Protein AF-A0A839RU09-F1 (afdb_monomer_lite)

Secondary structure (DSSP, 8-state):
---TTTEETTHHHHHHHTT---BS-PPEESS--B-SSSSSS--EEEEEETTEEEEEE-SSSSSB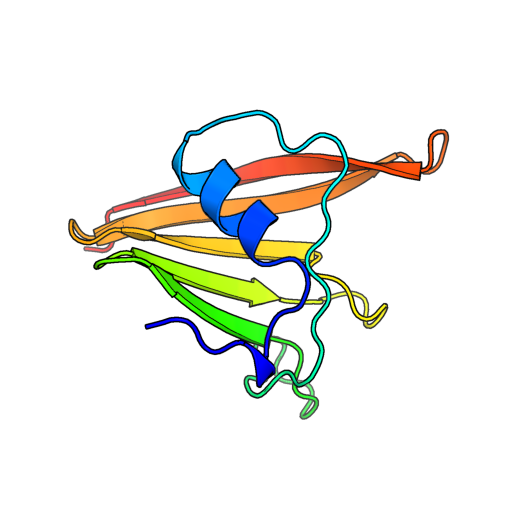-SEEEEE-TTSEEEEEEEEEETTTTEEEEEEEEEEE--

InterPro domains:
  IPR04654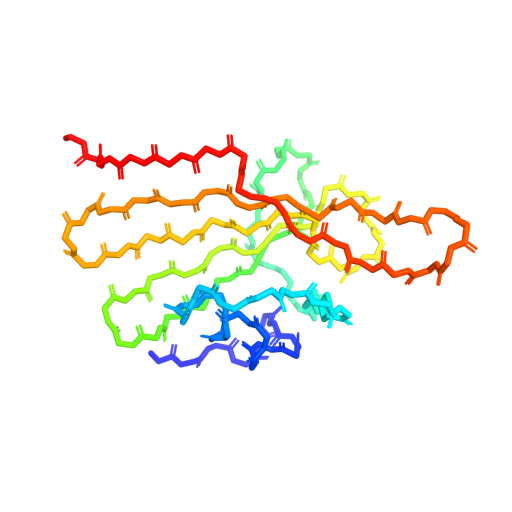3 Domain of unknown function DUF6802 [PF20615] (5-101)

Radius of gyration: 12.98 Å; chains: 1; bounding box: 36×32×32 Å

Structure (mmCIF, N/CA/C/O backbone):
data_AF-A0A839RU09-F1
#
_entry.id   AF-A0A839RU09-F1
#
loop_
_atom_site.group_PDB
_atom_site.id
_atom_site.type_symbol
_atom_site.label_atom_id
_atom_site.label_alt_id
_atom_site.label_comp_id
_atom_site.label_asym_id
_atom_site.label_entity_id
_atom_site.label_seq_id
_atom_site.pdbx_PDB_ins_code
_atom_site.Cartn_x
_atom_site.Cartn_y
_atom_site.Cartn_z
_atom_site.occupancy
_atom_site.B_iso_or_equiv
_atom_site.auth_seq_id
_atom_site.auth_comp_id
_atom_site.auth_asym_id
_atom_site.auth_atom_id
_atom_site.pdbx_PDB_model_num
ATOM 1 N N . MET A 1 1 ? -0.933 -13.504 9.751 1.00 48.66 1 MET A N 1
ATOM 2 C CA . MET A 1 1 ? 0.176 -14.406 9.358 1.00 48.66 1 MET A CA 1
ATOM 3 C C . MET A 1 1 ? 0.944 -13.664 8.286 1.00 48.66 1 MET A C 1
ATOM 5 O O . MET A 1 1 ? 0.340 -13.305 7.285 1.00 48.66 1 MET A O 1
ATOM 9 N N . TRP A 1 2 ? 2.206 -13.344 8.561 1.00 52.22 2 TRP A N 1
ATOM 10 C CA . TRP A 1 2 ? 3.092 -12.613 7.655 1.00 52.22 2 TRP A CA 1
ATOM 11 C C . TRP A 1 2 ? 3.354 -13.447 6.392 1.00 52.22 2 TRP A C 1
ATOM 13 O O . TRP A 1 2 ? 3.599 -14.648 6.506 1.00 52.22 2 TRP A O 1
ATOM 23 N N . THR A 1 3 ? 3.270 -12.825 5.215 1.00 63.12 3 THR A N 1
ATOM 24 C CA . THR A 1 3 ? 3.660 -13.378 3.905 1.00 63.12 3 THR A CA 1
ATOM 25 C C . THR A 1 3 ? 4.984 -12.726 3.491 1.00 63.12 3 THR A C 1
ATOM 27 O O . THR A 1 3 ? 4.985 -11.807 2.674 1.00 63.12 3 THR A O 1
ATOM 30 N N . PRO A 1 4 ? 6.115 -13.142 4.099 1.00 61.81 4 PRO A N 1
ATOM 31 C CA . PRO A 1 4 ? 7.433 -12.541 3.869 1.00 61.81 4 PRO A CA 1
ATOM 32 C C . PRO A 1 4 ? 7.850 -12.470 2.406 1.00 61.81 4 PRO A C 1
ATOM 34 O O . PRO A 1 4 ? 8.671 -11.635 2.045 1.00 61.81 4 PRO A O 1
ATOM 37 N N . ASP A 1 5 ? 7.314 -13.368 1.583 1.00 69.12 5 ASP A N 1
ATOM 38 C CA . ASP A 1 5 ? 7.730 -13.513 0.198 1.00 69.12 5 ASP A CA 1
ATOM 39 C C . ASP A 1 5 ? 7.271 -12.338 -0.680 1.00 69.12 5 ASP A C 1
ATOM 41 O O . ASP A 1 5 ? 7.918 -12.053 -1.682 1.00 69.12 5 ASP A O 1
ATOM 45 N N . GLU A 1 6 ? 6.200 -11.626 -0.314 1.00 74.25 6 GLU A N 1
ATOM 46 C CA . GLU A 1 6 ? 5.637 -10.556 -1.153 1.00 74.25 6 GLU A CA 1
ATOM 47 C C . GLU A 1 6 ? 6.225 -9.175 -0.830 1.00 74.25 6 GLU A C 1
ATOM 49 O O . GLU A 1 6 ? 6.377 -8.352 -1.732 1.00 74.25 6 GLU A O 1
ATOM 54 N N . LEU A 1 7 ? 6.569 -8.919 0.440 1.00 75.06 7 LEU A N 1
ATOM 55 C CA . LEU A 1 7 ? 6.888 -7.579 0.948 1.00 75.06 7 LEU A CA 1
ATOM 56 C C . LEU A 1 7 ? 8.158 -7.560 1.812 1.00 75.06 7 LEU A C 1
ATOM 58 O O . LEU A 1 7 ? 8.180 -8.060 2.941 1.00 75.06 7 LEU A O 1
ATOM 62 N N . GLY A 1 8 ? 9.197 -6.900 1.303 1.00 71.50 8 GLY A N 1
ATOM 63 C CA . GLY A 1 8 ? 10.405 -6.535 2.039 1.00 71.50 8 GLY A CA 1
ATOM 64 C C . GLY A 1 8 ? 10.200 -5.255 2.856 1.00 71.50 8 GLY A C 1
ATOM 65 O O . GLY A 1 8 ? 9.507 -4.329 2.434 1.00 71.50 8 GLY A O 1
ATOM 66 N N . GLY A 1 9 ? 10.784 -5.186 4.058 1.00 68.44 9 GLY A N 1
ATOM 67 C CA . GLY A 1 9 ? 10.639 -4.007 4.928 1.00 68.44 9 GLY A CA 1
ATOM 68 C C . GLY A 1 9 ? 9.218 -3.814 5.479 1.00 68.44 9 GLY A C 1
ATOM 69 O O . GLY A 1 9 ? 8.806 -2.692 5.764 1.00 68.44 9 GLY A O 1
ATOM 70 N N . ALA A 1 10 ? 8.451 -4.899 5.631 1.00 65.50 10 ALA A N 1
ATOM 71 C CA . ALA A 1 10 ? 7.073 -4.872 6.127 1.00 65.50 10 ALA A CA 1
ATOM 72 C C . ALA A 1 10 ? 6.930 -4.348 7.575 1.00 65.50 10 ALA A C 1
ATOM 74 O O . ALA A 1 10 ? 5.851 -3.904 7.956 1.00 65.50 10 ALA A O 1
ATOM 75 N N . GLU A 1 11 ? 8.021 -4.308 8.352 1.00 68.75 11 GLU A N 1
ATOM 76 C CA . GLU A 1 11 ? 8.075 -3.653 9.676 1.00 68.75 11 GLU A CA 1
ATOM 77 C C . GLU A 1 11 ? 7.707 -2.154 9.610 1.00 68.75 11 GLU A C 1
ATOM 79 O O . GLU A 1 11 ? 7.324 -1.530 10.601 1.00 68.75 11 GLU A O 1
ATOM 84 N N . CYS A 1 12 ? 7.768 -1.569 8.416 1.00 67.69 12 CYS A N 1
ATOM 85 C CA . CYS A 1 12 ? 7.342 -0.203 8.146 1.00 67.69 12 CYS A CA 1
ATOM 86 C C . CYS A 1 12 ? 5.839 -0.060 7.895 1.00 67.69 12 CYS A C 1
ATOM 88 O O . CYS A 1 12 ? 5.287 1.023 8.047 1.00 67.69 12 CYS A O 1
ATOM 90 N N . LEU A 1 13 ? 5.160 -1.146 7.528 1.00 69.19 13 LEU A N 1
ATOM 91 C CA . LEU A 1 13 ? 3.702 -1.170 7.433 1.00 69.19 13 LEU A CA 1
ATOM 92 C C . LEU A 1 13 ? 3.073 -1.376 8.811 1.00 69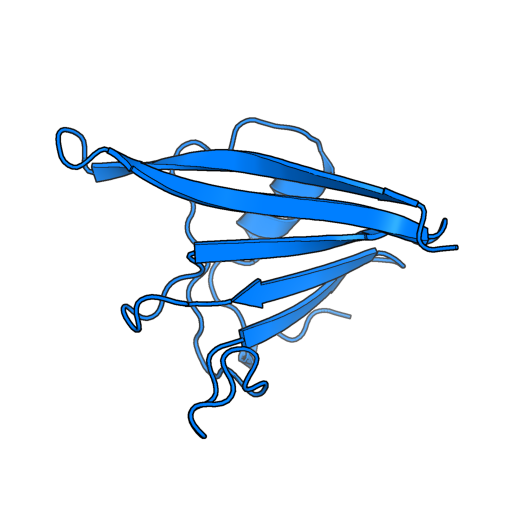.19 13 LEU A C 1
ATOM 94 O O . LEU A 1 13 ? 2.012 -0.826 9.081 1.00 69.19 13 LEU A O 1
ATOM 98 N N . SER A 1 14 ? 3.745 -2.087 9.720 1.00 66.00 14 SER A N 1
ATOM 99 C CA . SER A 1 14 ? 3.299 -2.157 11.116 1.00 66.00 14 SER A CA 1
ATOM 100 C C . SER A 1 14 ? 3.364 -0.794 11.816 1.00 66.00 14 SER A C 1
ATOM 102 O O . SER A 1 14 ? 2.502 -0.496 12.632 1.00 66.00 14 SER A O 1
ATOM 104 N N . SER A 1 15 ? 4.301 0.097 11.463 1.00 64.56 15 SER A N 1
ATOM 105 C CA . SER A 1 15 ? 4.349 1.444 12.063 1.00 64.56 15 SER A CA 1
ATOM 106 C C . SER A 1 15 ? 3.253 2.395 11.556 1.00 64.56 15 SER A C 1
ATOM 108 O O . SER A 1 15 ? 2.876 3.318 12.281 1.00 64.56 15 SER A O 1
ATOM 110 N N . LEU A 1 16 ? 2.670 2.143 10.372 1.00 60.78 16 LEU A N 1
ATOM 111 C CA . LEU A 1 16 ? 1.414 2.786 9.944 1.00 60.78 16 LEU A CA 1
ATOM 112 C C . LEU A 1 16 ? 0.262 2.469 10.899 1.00 60.78 16 LEU A C 1
ATOM 114 O O . LEU A 1 16 ? -0.586 3.329 11.127 1.00 60.78 16 LEU A O 1
ATOM 118 N N . ALA A 1 17 ? 0.231 1.260 11.472 1.00 56.66 17 ALA A N 1
ATOM 119 C CA . ALA A 1 17 ? -0.819 0.852 12.405 1.00 56.66 17 ALA A CA 1
ATOM 120 C C . ALA A 1 17 ? -0.848 1.721 13.677 1.00 56.66 17 ALA A C 1
ATOM 122 O O . ALA A 1 17 ? -1.911 1.885 14.276 1.00 56.66 17 ALA A O 1
ATOM 123 N N . ASP A 1 18 ? 0.293 2.317 14.040 1.00 57.44 18 ASP A N 1
ATOM 124 C CA . ASP A 1 18 ? 0.468 3.145 15.236 1.00 57.44 18 ASP A CA 1
ATOM 125 C C . ASP A 1 18 ? 0.290 4.656 14.976 1.00 57.44 18 ASP A C 1
ATOM 127 O O . ASP A 1 18 ? 0.472 5.473 15.883 1.00 57.44 18 ASP A O 1
ATOM 131 N N . GLY A 1 19 ? -0.063 5.063 13.748 1.00 51.75 19 GLY A N 1
ATOM 132 C CA . GLY A 1 19 ? -0.291 6.470 13.391 1.00 51.75 19 GLY A CA 1
ATOM 133 C C . GLY A 1 19 ? 0.969 7.347 13.434 1.00 51.75 19 GLY A C 1
ATOM 134 O O . GLY A 1 19 ? 0.870 8.577 13.486 1.00 51.75 19 GLY A O 1
ATOM 135 N N . ALA A 1 20 ? 2.158 6.737 13.438 1.00 51.06 20 ALA A N 1
ATOM 136 C CA . ALA A 1 20 ? 3.429 7.444 13.465 1.00 51.06 20 ALA A CA 1
ATOM 137 C C . ALA A 1 20 ? 3.874 7.849 12.051 1.00 51.06 20 ALA A C 1
ATOM 139 O O . ALA A 1 20 ? 3.743 7.100 11.086 1.00 51.06 20 ALA A O 1
ATOM 140 N N . SER A 1 21 ? 4.427 9.061 11.951 1.00 49.62 21 SER A N 1
ATOM 141 C CA . SER A 1 21 ? 4.982 9.637 10.726 1.00 49.62 21 SER A CA 1
ATOM 142 C C . SER A 1 21 ? 5.986 8.685 10.075 1.00 49.62 21 SER A C 1
ATOM 144 O O . SER A 1 21 ? 7.043 8.405 10.642 1.00 49.62 21 SER A O 1
ATOM 146 N N . LEU A 1 22 ? 5.669 8.226 8.865 1.00 53.31 22 LEU A N 1
ATOM 147 C CA . LEU A 1 22 ? 6.557 7.431 8.026 1.00 53.31 22 LEU A CA 1
ATOM 148 C C . LEU A 1 22 ? 7.605 8.333 7.372 1.00 53.31 22 LEU A C 1
ATOM 150 O O . LEU A 1 22 ? 7.577 8.591 6.168 1.00 53.31 22 LEU A O 1
ATOM 154 N N . GLU A 1 23 ? 8.524 8.852 8.175 1.00 50.84 23 GLU A N 1
ATOM 155 C CA . GLU A 1 23 ? 9.754 9.391 7.622 1.00 50.84 23 GLU A CA 1
ATOM 156 C C . GLU A 1 23 ? 10.647 8.198 7.263 1.00 50.84 23 GLU A C 1
ATOM 158 O O . GLU A 1 23 ? 11.178 7.527 8.142 1.00 50.84 23 GLU A O 1
ATOM 163 N N . LEU A 1 24 ? 10.809 7.958 5.956 1.00 51.88 24 LEU A N 1
ATOM 164 C CA . LEU A 1 24 ? 11.897 7.184 5.328 1.00 51.88 24 LEU A CA 1
ATOM 165 C C . LEU A 1 24 ? 11.702 5.700 5.007 1.00 51.88 24 LEU A C 1
ATOM 167 O O . LEU A 1 24 ? 12.631 5.130 4.437 1.00 51.88 24 LEU A O 1
ATOM 171 N N . CYS A 1 25 ? 10.559 5.065 5.263 1.00 60.44 25 CYS A N 1
ATOM 172 C CA . CYS A 1 25 ? 10.421 3.660 4.876 1.00 60.44 25 CYS A CA 1
ATOM 173 C C . CYS A 1 25 ? 9.418 3.442 3.739 1.00 60.44 25 CYS A C 1
ATOM 175 O O . CYS A 1 25 ? 8.213 3.627 3.905 1.00 60.44 25 CYS A O 1
ATOM 177 N N . ARG A 1 26 ? 9.944 3.064 2.569 1.00 70.00 26 ARG A N 1
ATOM 178 C CA . ARG A 1 26 ? 9.187 2.488 1.454 1.00 70.00 26 ARG A CA 1
ATOM 179 C C . ARG A 1 26 ? 9.329 0.970 1.533 1.00 70.00 26 ARG A C 1
ATOM 181 O O . ARG A 1 26 ? 10.450 0.468 1.571 1.00 70.00 26 ARG A O 1
ATOM 188 N N . SER A 1 27 ? 8.214 0.250 1.571 1.00 76.56 27 SER A N 1
ATOM 189 C CA . SER A 1 27 ? 8.229 -1.213 1.487 1.00 76.56 27 SER A CA 1
ATOM 190 C C . SER A 1 27 ? 8.590 -1.647 0.070 1.00 76.56 27 SER A C 1
ATOM 192 O O . SER A 1 27 ? 8.046 -1.110 -0.892 1.00 76.56 27 SER A O 1
ATOM 194 N N . GLU A 1 28 ? 9.503 -2.603 -0.049 1.00 82.81 28 GLU A N 1
ATOM 195 C CA . GLU A 1 28 ? 9.920 -3.186 -1.326 1.00 82.81 28 GLU A CA 1
ATOM 196 C C . GLU A 1 28 ? 8.971 -4.333 -1.692 1.00 82.81 28 GLU A C 1
ATOM 198 O O . GLU A 1 28 ? 8.644 -5.164 -0.838 1.00 82.81 28 GLU A O 1
ATOM 203 N N . LEU A 1 29 ? 8.528 -4.401 -2.947 1.00 85.06 29 LEU A N 1
ATOM 204 C CA . LEU A 1 29 ? 7.721 -5.514 -3.443 1.00 85.06 29 LEU A CA 1
ATOM 205 C C . LEU A 1 29 ? 8.644 -6.570 -4.052 1.00 85.06 29 LEU A C 1
ATOM 207 O O . LEU A 1 29 ? 9.099 -6.448 -5.186 1.00 85.06 29 LEU A O 1
ATOM 211 N N . LEU A 1 30 ? 8.921 -7.622 -3.280 1.00 84.25 30 LEU A N 1
ATOM 212 C CA . LEU A 1 30 ? 9.882 -8.662 -3.662 1.00 84.25 30 LEU A CA 1
ATOM 213 C C . LEU A 1 30 ? 9.292 -9.637 -4.684 1.00 84.25 30 LEU A C 1
ATOM 215 O O . LEU A 1 30 ? 9.944 -9.989 -5.664 1.00 84.25 30 LEU A O 1
ATOM 219 N N . ASN A 1 31 ? 8.060 -10.083 -4.440 1.00 85.12 31 ASN A N 1
ATOM 220 C CA . ASN A 1 31 ? 7.313 -10.967 -5.330 1.00 85.12 31 ASN A CA 1
ATOM 221 C C . ASN A 1 31 ? 5.838 -10.547 -5.307 1.00 85.12 31 ASN A C 1
ATOM 223 O O . ASN A 1 31 ? 5.036 -11.197 -4.633 1.00 85.12 31 ASN A O 1
ATOM 227 N N . PRO A 1 32 ? 5.465 -9.443 -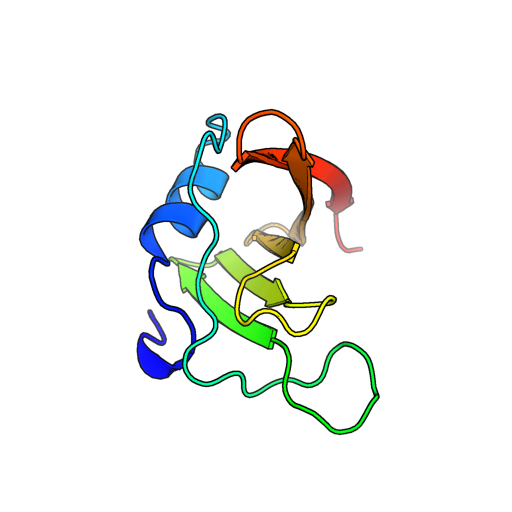5.977 1.00 89.38 32 PRO A N 1
ATOM 228 C CA . PRO A 1 32 ? 4.065 -9.057 -6.073 1.00 89.38 32 PRO A CA 1
ATOM 229 C C . PRO A 1 32 ? 3.256 -10.177 -6.741 1.00 89.38 32 PRO A C 1
ATOM 231 O O . PRO A 1 32 ? 3.727 -10.849 -7.663 1.00 89.38 32 PRO A O 1
ATOM 234 N N . THR A 1 33 ? 2.030 -10.387 -6.270 1.00 92.12 33 THR A N 1
ATOM 235 C CA . THR A 1 33 ? 1.142 -11.474 -6.732 1.00 92.12 33 THR A CA 1
ATOM 236 C C . THR A 1 33 ? -0.227 -10.977 -7.181 1.00 92.12 33 THR A C 1
ATOM 238 O O . THR A 1 33 ? -1.045 -11.758 -7.671 1.00 92.12 33 THR A O 1
ATOM 241 N N . ILE A 1 34 ? -0.488 -9.682 -7.006 1.00 92.25 34 ILE A N 1
ATOM 242 C CA . ILE A 1 34 ? -1.761 -9.039 -7.306 1.00 92.25 34 ILE A CA 1
ATOM 243 C C . ILE A 1 34 ? -1.491 -7.928 -8.322 1.00 92.25 34 ILE A C 1
ATOM 245 O O . ILE A 1 34 ? -0.564 -7.145 -8.149 1.00 92.25 34 ILE A O 1
ATOM 249 N N . ASP A 1 35 ? -2.289 -7.891 -9.385 1.00 92.94 35 ASP A N 1
ATOM 250 C CA . ASP A 1 35 ? -2.319 -6.815 -10.381 1.00 92.94 35 ASP A CA 1
ATOM 251 C C . ASP A 1 35 ? -3.490 -5.891 -10.019 1.00 92.94 35 ASP A C 1
ATOM 253 O O . ASP A 1 35 ? -4.657 -6.244 -10.222 1.00 92.94 35 ASP A O 1
ATOM 257 N N . MET A 1 36 ? -3.187 -4.760 -9.378 1.00 91.62 36 MET A N 1
ATOM 258 C CA . MET A 1 36 ? -4.185 -3.770 -8.965 1.00 91.62 36 MET A CA 1
ATOM 259 C C . MET A 1 36 ? -4.375 -2.664 -10.002 1.00 91.62 36 MET A C 1
ATOM 261 O O . MET A 1 36 ? -5.401 -1.977 -9.970 1.00 91.62 36 MET A O 1
ATOM 265 N N . THR A 1 37 ? -3.407 -2.461 -10.897 1.00 87.69 37 THR A N 1
ATOM 266 C CA . THR A 1 37 ? -3.478 -1.427 -11.939 1.00 87.69 37 THR A CA 1
ATOM 267 C C . THR A 1 37 ? -4.172 -1.911 -13.215 1.00 87.69 37 THR A C 1
ATOM 269 O O . THR A 1 37 ? -4.677 -1.091 -13.988 1.00 87.69 37 THR A O 1
ATOM 272 N N . GLY A 1 38 ? -4.308 -3.225 -13.390 1.00 92.50 38 GLY A N 1
ATOM 273 C CA . GLY A 1 38 ? -5.009 -3.881 -14.488 1.00 92.50 38 GLY A CA 1
ATOM 274 C C . GLY A 1 38 ? -4.205 -3.942 -15.784 1.00 92.50 38 GLY A C 1
ATOM 275 O O . GLY A 1 38 ? -4.804 -4.029 -16.862 1.00 92.50 38 GLY A O 1
ATOM 276 N N . ASP A 1 39 ? -2.877 -3.853 -15.708 1.00 92.06 39 ASP A N 1
ATOM 277 C CA . ASP A 1 39 ? -1.988 -3.849 -16.873 1.00 92.06 39 ASP A CA 1
ATOM 278 C C . ASP A 1 39 ? -1.432 -5.243 -17.230 1.00 92.06 39 ASP A C 1
ATOM 280 O O . ASP A 1 39 ? -0.797 -5.418 -18.276 1.00 92.06 39 ASP A O 1
ATOM 284 N N . GLY A 1 40 ? -1.742 -6.260 -16.419 1.00 93.44 40 GLY A N 1
ATOM 285 C CA . GLY A 1 40 ? -1.282 -7.635 -16.575 1.00 93.44 40 GLY A CA 1
ATOM 286 C C . GLY A 1 40 ? 0.053 -7.937 -15.891 1.00 93.44 40 GLY A C 1
ATOM 287 O O . GLY A 1 40 ? 0.554 -9.057 -16.043 1.00 93.44 40 GLY A O 1
ATOM 288 N N . VAL A 1 41 ? 0.632 -6.984 -15.158 1.00 92.25 41 VAL A N 1
ATOM 289 C CA . VAL A 1 41 ? 1.841 -7.141 -14.345 1.00 92.25 41 VAL A CA 1
ATOM 290 C C . VAL A 1 41 ? 1.445 -7.128 -12.871 1.00 92.25 41 VAL A C 1
ATOM 292 O O . VAL A 1 41 ? 0.634 -6.325 -12.432 1.00 92.25 41 VAL A O 1
ATOM 295 N N . PHE A 1 42 ? 2.001 -8.043 -12.073 1.00 93.69 42 PHE A N 1
ATOM 296 C CA . PHE A 1 42 ? 1.771 -7.991 -10.632 1.00 93.69 42 PHE A CA 1
ATOM 297 C C . PHE A 1 42 ? 2.524 -6.807 -10.025 1.00 93.69 42 PHE A C 1
ATOM 299 O O . PHE A 1 42 ? 3.735 -6.685 -10.196 1.00 93.69 42 PHE A O 1
ATOM 306 N N . ASP A 1 43 ? 1.796 -5.978 -9.285 1.00 92.06 43 ASP A N 1
ATOM 307 C CA . ASP A 1 43 ? 2.240 -4.682 -8.767 1.00 92.06 43 ASP A CA 1
ATOM 308 C C . ASP A 1 43 ? 1.937 -4.506 -7.271 1.00 92.06 43 ASP A C 1
ATOM 310 O O . ASP A 1 43 ? 2.214 -3.464 -6.680 1.00 92.06 43 ASP A O 1
ATOM 314 N N . SER A 1 44 ? 1.334 -5.524 -6.651 1.00 91.81 44 SER A N 1
ATOM 315 C CA . SER A 1 44 ? 0.816 -5.441 -5.296 1.00 91.81 44 SER A CA 1
ATOM 316 C C . SER A 1 44 ? 1.094 -6.696 -4.475 1.00 91.81 44 SER A C 1
ATOM 318 O O . SER A 1 44 ? 1.047 -7.827 -4.971 1.00 91.81 44 SER A O 1
ATOM 320 N N . GLY A 1 45 ? 1.349 -6.480 -3.185 1.00 90.12 45 GLY A N 1
ATOM 321 C CA . GLY A 1 45 ? 1.553 -7.522 -2.180 1.00 90.12 45 GLY A CA 1
ATOM 322 C C . GLY A 1 45 ? 0.675 -7.292 -0.954 1.00 90.12 45 GLY A C 1
ATOM 323 O O . GLY A 1 45 ? 0.323 -6.152 -0.627 1.00 90.12 45 GLY A O 1
ATOM 324 N N . ARG A 1 46 ? 0.305 -8.373 -0.261 1.00 88.56 46 ARG A N 1
ATOM 325 C CA . ARG A 1 46 ? -0.556 -8.309 0.925 1.00 88.56 46 ARG A CA 1
ATOM 326 C C . ARG A 1 46 ? 0.227 -8.670 2.179 1.00 88.56 46 ARG A C 1
ATOM 328 O O . ARG A 1 46 ? 1.051 -9.573 2.177 1.00 88.56 46 ARG A O 1
ATOM 335 N N . MET A 1 47 ? -0.119 -8.042 3.296 1.00 85.50 47 MET A N 1
ATOM 336 C CA . MET A 1 47 ? 0.283 -8.472 4.635 1.00 85.50 47 MET A CA 1
ATOM 337 C C . MET A 1 47 ? -0.945 -8.589 5.540 1.00 85.50 47 MET A C 1
ATOM 339 O O . MET A 1 47 ? -1.901 -7.830 5.410 1.00 85.50 47 MET A O 1
ATOM 343 N N . VAL A 1 48 ? -0.924 -9.545 6.473 1.00 86.50 48 VAL A N 1
ATOM 344 C CA . VAL A 1 48 ? -1.948 -9.668 7.521 1.00 86.50 48 VAL A CA 1
ATOM 345 C C . VAL A 1 48 ? -1.301 -9.676 8.902 1.00 86.50 48 VAL A C 1
ATOM 347 O O . VAL A 1 48 ? -0.582 -10.624 9.250 1.00 86.50 48 VAL A O 1
ATOM 350 N N . GLU A 1 49 ? -1.627 -8.663 9.701 1.00 83.50 49 GLU A N 1
ATOM 351 C CA . GLU A 1 49 ? -1.190 -8.487 11.086 1.00 83.50 49 GLU A CA 1
ATOM 352 C C . GLU A 1 49 ? -2.409 -8.474 12.018 1.00 83.50 49 GLU A C 1
ATOM 354 O O . GLU A 1 49 ? -3.274 -7.603 11.932 1.00 83.50 49 GLU A O 1
ATOM 359 N N . GLY A 1 50 ? -2.513 -9.482 12.891 1.00 87.88 50 GLY A N 1
ATOM 360 C CA . GLY A 1 50 ? -3.755 -9.741 13.622 1.00 87.88 50 GLY A CA 1
ATOM 361 C C . GLY A 1 50 ? -4.928 -9.922 12.652 1.00 87.88 50 GLY A C 1
ATOM 362 O O . GLY A 1 50 ? -4.840 -10.736 11.731 1.00 87.88 50 GLY A O 1
ATOM 363 N N . ASP A 1 51 ? -5.977 -9.124 12.849 1.00 89.69 51 ASP A N 1
ATOM 364 C CA . ASP A 1 51 ? -7.154 -9.041 11.975 1.00 89.69 51 ASP A CA 1
ATOM 365 C C . ASP A 1 51 ? -7.109 -7.825 11.022 1.00 89.69 51 ASP A C 1
ATOM 367 O O . ASP A 1 51 ? -8.105 -7.490 10.384 1.00 89.69 51 ASP A O 1
ATOM 371 N N . THR A 1 52 ? -5.959 -7.147 10.926 1.00 87.75 52 THR A N 1
ATOM 372 C CA . THR A 1 52 ? -5.736 -6.041 9.986 1.00 87.75 52 THR A CA 1
ATOM 373 C C . THR A 1 52 ? -5.084 -6.567 8.712 1.00 87.75 52 THR A C 1
ATOM 375 O O . THR A 1 52 ? -4.120 -7.339 8.754 1.00 87.75 52 THR A O 1
ATOM 378 N N . VAL A 1 53 ? -5.591 -6.125 7.565 1.00 90.06 53 VAL A N 1
ATOM 379 C CA . VAL A 1 53 ? -5.016 -6.407 6.249 1.00 90.06 53 VAL A CA 1
ATOM 380 C C . VAL A 1 53 ? -4.351 -5.149 5.713 1.00 90.06 53 VAL A C 1
ATOM 382 O O . VAL A 1 53 ? -4.943 -4.074 5.729 1.00 90.06 53 VAL A O 1
ATOM 385 N N . PHE A 1 54 ? -3.141 -5.303 5.192 1.00 89.00 54 PHE A N 1
ATOM 386 C CA . PHE A 1 54 ? -2.433 -4.278 4.441 1.00 89.00 54 PHE A CA 1
ATOM 387 C C . PHE A 1 54 ? -2.272 -4.743 2.998 1.00 89.00 54 PHE A C 1
ATOM 389 O O . PHE A 1 54 ? -1.932 -5.902 2.750 1.00 89.00 54 PHE A O 1
ATOM 396 N N . LEU A 1 55 ? -2.501 -3.837 2.060 1.00 90.62 55 LEU A N 1
ATOM 397 C CA . LEU A 1 55 ? -2.240 -4.010 0.639 1.00 90.62 55 LEU A CA 1
ATOM 398 C C . LEU A 1 55 ? -1.300 -2.890 0.204 1.00 90.62 55 LEU A C 1
ATOM 400 O O . LEU A 1 55 ? -1.669 -1.722 0.292 1.00 90.62 55 LEU A O 1
ATOM 404 N N . ALA A 1 56 ? -0.098 -3.246 -0.228 1.00 90.56 56 ALA A N 1
ATOM 405 C CA . ALA A 1 56 ? 0.896 -2.309 -0.732 1.00 90.56 56 ALA A CA 1
ATOM 406 C C . ALA A 1 56 ? 0.974 -2.434 -2.256 1.00 90.56 56 ALA A C 1
ATOM 408 O O . ALA A 1 56 ? 1.033 -3.556 -2.756 1.00 90.56 56 ALA A O 1
ATOM 409 N N . THR A 1 57 ? 0.976 -1.305 -2.962 1.00 91.38 57 THR A N 1
ATOM 410 C CA . THR A 1 57 ? 0.939 -1.239 -4.430 1.00 91.38 57 THR A CA 1
ATOM 411 C C . THR A 1 57 ? 2.034 -0.314 -4.947 1.00 91.38 57 THR A C 1
ATOM 413 O O . THR A 1 57 ? 2.090 0.848 -4.535 1.00 91.38 57 THR A O 1
ATOM 416 N N . ASP A 1 58 ? 2.859 -0.811 -5.863 1.00 91.31 58 ASP A N 1
ATOM 417 C CA . ASP A 1 58 ? 3.784 -0.035 -6.694 1.00 91.31 58 ASP A CA 1
ATOM 418 C C . ASP A 1 58 ? 3.046 0.433 -7.954 1.00 91.31 58 ASP A C 1
ATOM 420 O O . ASP A 1 58 ? 2.631 -0.368 -8.783 1.00 91.31 58 ASP A O 1
ATOM 424 N N . ARG A 1 59 ? 2.826 1.739 -8.094 1.00 88.81 59 ARG A N 1
ATOM 425 C CA . ARG A 1 59 ? 2.134 2.307 -9.263 1.00 88.81 59 ARG A CA 1
ATOM 426 C C . ARG A 1 59 ? 3.104 2.837 -10.309 1.00 88.81 59 ARG A C 1
ATOM 428 O O . ARG A 1 59 ? 2.679 3.147 -11.422 1.00 88.81 59 ARG A O 1
ATOM 435 N N . THR A 1 60 ? 4.366 3.018 -9.943 1.00 88.94 60 THR A N 1
ATOM 436 C CA . THR A 1 60 ? 5.389 3.632 -10.792 1.00 88.94 60 THR A CA 1
ATOM 437 C C . THR A 1 60 ? 6.320 2.605 -11.432 1.00 88.94 60 THR A C 1
ATOM 439 O O . THR A 1 60 ? 6.987 2.931 -12.417 1.00 88.94 60 THR A O 1
ATOM 442 N N . GLY A 1 61 ? 6.308 1.365 -10.944 1.00 87.12 61 GLY A N 1
ATOM 443 C CA . GLY A 1 61 ? 7.123 0.252 -11.419 1.00 87.12 61 GLY A CA 1
ATOM 444 C C . GLY A 1 61 ? 8.576 0.327 -10.952 1.00 87.12 61 GLY A C 1
ATOM 445 O O . GLY A 1 61 ? 9.452 -0.228 -11.620 1.00 87.12 61 GLY A O 1
ATOM 446 N N . ASP A 1 62 ? 8.861 1.061 -9.873 1.00 86.56 62 ASP A N 1
ATOM 447 C CA . ASP A 1 62 ? 10.215 1.228 -9.334 1.00 86.56 62 ASP A CA 1
ATOM 448 C C . ASP A 1 62 ? 10.614 0.134 -8.324 1.00 86.56 62 ASP A C 1
ATOM 450 O O . ASP A 1 62 ? 11.764 0.095 -7.876 1.00 86.56 62 ASP A O 1
ATOM 454 N N . GLY A 1 63 ? 9.694 -0.789 -8.026 1.00 86.44 63 GLY A N 1
ATOM 455 C CA . GLY A 1 63 ? 9.856 -1.889 -7.080 1.00 86.44 63 GLY A CA 1
ATOM 456 C C . GLY A 1 63 ? 9.422 -1.548 -5.654 1.00 86.44 63 GLY A C 1
ATOM 457 O O . GLY A 1 63 ? 9.511 -2.410 -4.775 1.00 86.44 63 GLY A O 1
ATOM 458 N N . PHE A 1 64 ? 8.948 -0.328 -5.394 1.00 86.19 64 PHE A N 1
ATOM 459 C CA . PHE A 1 64 ? 8.553 0.122 -4.066 1.00 86.19 64 PHE A CA 1
ATOM 460 C C . PHE A 1 64 ? 7.081 0.516 -3.995 1.00 86.19 64 PHE A C 1
ATOM 462 O O . PHE A 1 64 ? 6.482 1.027 -4.931 1.00 86.19 64 PHE A O 1
ATOM 469 N N . ALA A 1 65 ? 6.486 0.331 -2.818 1.00 87.44 65 ALA A N 1
ATOM 470 C CA . ALA A 1 65 ? 5.102 0.710 -2.597 1.00 87.44 65 ALA A CA 1
ATOM 471 C C . ALA A 1 65 ? 4.926 2.232 -2.707 1.00 87.44 65 ALA A C 1
ATOM 473 O O . ALA A 1 65 ? 5.567 2.998 -1.981 1.00 87.44 65 ALA A O 1
ATOM 474 N N . ASP A 1 66 ? 3.998 2.647 -3.567 1.00 87.62 66 ASP A N 1
ATOM 475 C CA . ASP A 1 66 ? 3.541 4.028 -3.707 1.00 87.62 66 ASP A CA 1
ATOM 476 C C . ASP A 1 66 ? 2.263 4.293 -2.910 1.00 87.62 66 ASP A C 1
ATOM 478 O O . ASP A 1 66 ? 1.990 5.410 -2.467 1.00 87.62 66 ASP A O 1
ATOM 482 N N . THR A 1 67 ? 1.437 3.259 -2.761 1.00 89.94 67 THR A N 1
ATOM 483 C CA . THR A 1 67 ? 0.166 3.314 -2.040 1.00 89.94 67 THR A CA 1
ATOM 484 C C . THR A 1 67 ? 0.078 2.157 -1.055 1.00 89.94 67 THR A C 1
ATOM 486 O O . THR A 1 67 ? 0.481 1.039 -1.369 1.00 89.94 67 THR A O 1
ATOM 489 N N . VAL A 1 68 ? -0.482 2.413 0.125 1.00 90.00 68 VAL A N 1
ATOM 490 C CA . VAL A 1 68 ? -0.825 1.381 1.107 1.00 90.00 68 VAL A CA 1
ATOM 491 C C . VAL A 1 68 ? -2.286 1.535 1.487 1.00 90.00 68 VAL A C 1
ATOM 493 O O . VAL A 1 68 ? -2.704 2.590 1.951 1.00 90.00 68 VAL A O 1
ATOM 496 N N . THR A 1 69 ? -3.062 0.471 1.321 1.00 91.44 69 THR A N 1
ATOM 497 C CA . THR A 1 69 ? -4.415 0.369 1.869 1.00 91.44 69 THR A CA 1
ATOM 498 C C . THR A 1 69 ? -4.378 -0.488 3.122 1.00 91.44 69 THR A C 1
ATOM 500 O O . THR A 1 69 ? -3.922 -1.630 3.080 1.00 91.44 69 THR A O 1
ATOM 503 N N . ARG A 1 70 ? -4.881 0.047 4.229 1.00 91.19 70 ARG A N 1
ATOM 504 C CA . ARG A 1 70 ? -5.090 -0.669 5.485 1.00 91.19 70 ARG A CA 1
ATOM 505 C C . ARG A 1 70 ? -6.581 -0.916 5.664 1.00 91.19 70 ARG A C 1
ATOM 507 O O . ARG A 1 70 ? -7.375 0.001 5.487 1.00 91.19 70 ARG A O 1
ATOM 514 N N . ILE A 1 71 ? -6.949 -2.137 6.033 1.00 92.94 71 ILE A N 1
ATOM 515 C CA . ILE A 1 71 ? -8.318 -2.531 6.370 1.00 92.94 71 ILE A CA 1
ATOM 516 C C . ILE A 1 71 ? -8.291 -3.138 7.768 1.00 92.94 71 ILE A C 1
ATOM 518 O O . ILE A 1 71 ? -7.659 -4.174 7.986 1.00 92.94 71 ILE A O 1
ATOM 522 N N . GLY A 1 72 ? -8.943 -2.467 8.711 1.00 92.31 72 GLY A N 1
ATOM 523 C CA . GLY A 1 72 ? -9.064 -2.895 10.095 1.00 92.31 72 GLY A CA 1
ATOM 524 C C . GLY A 1 72 ? -10.185 -3.921 10.316 1.00 92.31 72 GLY A C 1
ATOM 525 O O . GLY A 1 72 ? -11.089 -4.063 9.488 1.00 92.31 72 GLY A O 1
ATOM 526 N N . PRO A 1 73 ? -10.165 -4.624 11.462 1.00 93.44 73 PRO A N 1
ATOM 527 C CA . PRO A 1 73 ? -11.156 -5.651 11.805 1.00 93.44 73 PRO A CA 1
ATOM 528 C C . PRO A 1 73 ? -12.593 -5.145 11.944 1.00 93.44 73 PRO A C 1
ATOM 530 O O . PRO A 1 73 ? -13.540 -5.921 11.842 1.00 93.44 73 PRO A O 1
ATOM 533 N N . ASP A 1 74 ? -12.764 -3.859 12.223 1.00 93.31 74 ASP A N 1
ATOM 534 C CA . ASP A 1 74 ? -14.052 -3.186 12.381 1.00 93.31 74 ASP A CA 1
ATOM 535 C C . ASP A 1 74 ? -14.590 -2.614 11.060 1.00 93.31 74 ASP A C 1
ATOM 537 O O . ASP A 1 74 ? -15.593 -1.901 11.056 1.00 93.31 74 ASP A O 1
ATOM 541 N N . GLY A 1 75 ? -13.934 -2.926 9.938 1.00 92.81 75 GLY A N 1
ATOM 542 C CA . GLY A 1 75 ? -14.272 -2.386 8.627 1.00 92.81 75 GLY A CA 1
ATOM 543 C C . GLY A 1 75 ? -13.747 -0.971 8.405 1.00 92.81 75 GLY A C 1
ATOM 544 O O . GLY A 1 75 ? -14.057 -0.381 7.371 1.00 92.81 75 GLY A O 1
ATOM 545 N N . THR A 1 76 ? -12.949 -0.415 9.324 1.00 94.62 76 THR A N 1
ATOM 546 C CA . THR A 1 76 ? -12.205 0.814 9.035 1.00 94.62 76 THR A CA 1
ATOM 547 C C . THR A 1 76 ? -11.260 0.589 7.865 1.00 94.62 76 THR A C 1
ATOM 549 O O . THR A 1 76 ? -10.659 -0.478 7.727 1.00 94.62 76 THR A O 1
ATOM 552 N N . TYR A 1 77 ? -11.129 1.594 7.010 1.00 94.25 77 TYR A N 1
ATOM 553 C CA . TYR A 1 77 ? -10.130 1.586 5.958 1.00 94.25 77 TYR A CA 1
ATOM 554 C C . TYR A 1 77 ? -9.398 2.919 5.899 1.00 94.25 77 TYR A C 1
ATOM 556 O O . TYR A 1 77 ? -9.969 3.972 6.184 1.00 94.25 77 TYR A O 1
ATOM 564 N N . GLU A 1 78 ? -8.133 2.853 5.508 1.00 93.06 78 GLU A N 1
ATOM 565 C CA . GLU A 1 78 ? -7.265 4.004 5.291 1.00 93.06 78 GLU A CA 1
ATOM 566 C C . GLU A 1 78 ? -6.428 3.748 4.038 1.00 93.06 78 GLU A C 1
ATOM 568 O O . GLU A 1 78 ? -5.873 2.661 3.865 1.00 93.06 78 GLU A O 1
ATOM 573 N N . VAL A 1 79 ? -6.321 4.748 3.172 1.00 91.81 79 VAL A N 1
ATOM 574 C CA . VAL A 1 79 ? -5.474 4.735 1.982 1.00 91.81 79 VAL A CA 1
ATOM 575 C C . VAL A 1 79 ? -4.397 5.784 2.170 1.00 91.81 79 VAL A C 1
ATOM 577 O O . VAL A 1 79 ? -4.683 6.964 2.359 1.00 91.81 79 VAL A O 1
ATOM 580 N N . TRP A 1 80 ? -3.150 5.351 2.106 1.00 89.88 80 TRP A N 1
ATOM 581 C CA . TRP A 1 80 ? -1.975 6.186 2.265 1.00 89.88 80 TRP A CA 1
ATOM 582 C C . TRP A 1 80 ? -1.222 6.250 0.949 1.00 89.88 80 TRP A C 1
ATOM 584 O O . TRP A 1 80 ? -1.051 5.228 0.288 1.00 89.88 80 TRP A O 1
ATOM 594 N N . GLN A 1 81 ? -0.738 7.433 0.588 1.00 88.94 81 GLN A N 1
ATOM 595 C CA . GLN A 1 81 ? 0.121 7.634 -0.575 1.00 88.94 81 GLN A CA 1
ATOM 596 C C . GLN A 1 81 ? 1.461 8.212 -0.145 1.00 88.94 81 GLN A C 1
ATOM 598 O O . GLN A 1 81 ? 1.522 9.092 0.722 1.00 88.94 81 GLN A O 1
ATOM 603 N N . VAL A 1 82 ? 2.534 7.736 -0.768 1.00 83.44 82 VAL A N 1
ATOM 604 C CA . VAL A 1 82 ? 3.861 8.311 -0.597 1.00 83.44 82 VAL A CA 1
ATOM 605 C C . VAL A 1 82 ? 4.089 9.406 -1.632 1.00 83.44 82 VAL A C 1
ATOM 607 O O . VAL A 1 82 ? 3.832 9.257 -2.822 1.00 83.44 82 VAL A O 1
ATOM 610 N N . SER A 1 83 ? 4.602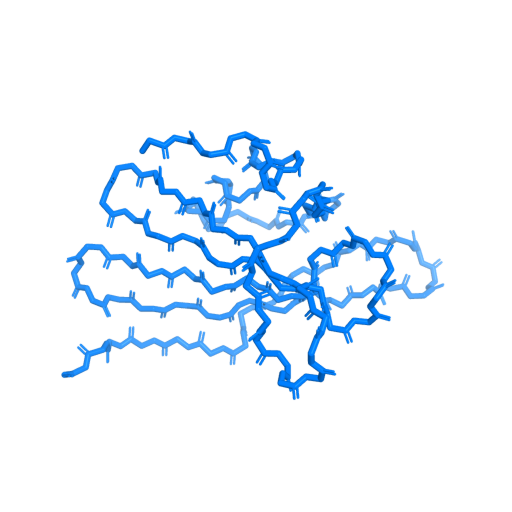 10.534 -1.163 1.00 77.56 83 SER A N 1
ATOM 611 C CA . SER A 1 83 ? 5.191 11.561 -2.011 1.00 77.56 83 SER A CA 1
ATOM 612 C C . SER A 1 83 ? 6.686 11.594 -1.740 1.00 77.56 83 SER A C 1
ATOM 614 O O . SER A 1 83 ? 7.105 11.824 -0.602 1.00 77.56 83 SER A O 1
ATOM 616 N N . GLU A 1 84 ? 7.494 11.371 -2.771 1.00 70.69 84 GLU A N 1
ATOM 617 C CA . GLU A 1 84 ? 8.923 11.633 -2.687 1.00 70.69 84 GLU A CA 1
ATOM 618 C C . GLU A 1 84 ? 9.200 13.121 -2.841 1.00 70.69 84 GLU A C 1
ATOM 620 O O . GLU A 1 84 ? 8.828 13.764 -3.827 1.00 70.69 84 GLU A O 1
ATOM 625 N N . SER A 1 85 ? 9.914 13.679 -1.870 1.00 55.88 85 SER A N 1
ATOM 626 C CA . SER A 1 85 ? 10.542 14.976 -2.065 1.00 55.88 85 SER A CA 1
ATOM 627 C C . SER A 1 85 ? 11.732 14.800 -3.008 1.00 55.88 85 SER A C 1
ATOM 629 O O . SER A 1 85 ? 12.809 14.370 -2.590 1.00 55.88 85 SER A O 1
ATOM 631 N N . ALA A 1 86 ? 11.560 15.197 -4.273 1.00 47.78 86 ALA A N 1
ATOM 632 C CA . ALA A 1 86 ? 12.619 15.186 -5.289 1.00 47.78 86 ALA A CA 1
ATOM 633 C C . ALA A 1 86 ? 13.897 15.950 -4.865 1.00 47.78 86 ALA A C 1
ATOM 635 O O . ALA A 1 86 ? 14.958 15.756 -5.451 1.00 47.78 86 ALA A O 1
ATOM 636 N N . ALA A 1 87 ? 13.811 16.823 -3.852 1.00 40.72 87 ALA A N 1
ATOM 637 C CA . ALA A 1 87 ? 14.933 17.605 -3.335 1.00 40.72 87 ALA A CA 1
ATOM 638 C C . ALA A 1 87 ? 15.716 16.920 -2.200 1.00 40.72 87 ALA A C 1
ATOM 640 O O . ALA A 1 87 ? 16.878 17.259 -1.986 1.00 40.72 87 ALA A O 1
ATOM 641 N N . SER A 1 88 ? 15.100 15.998 -1.453 1.00 55.56 88 SER A N 1
ATOM 642 C CA . SER A 1 88 ? 15.710 15.392 -0.257 1.00 55.56 88 SER A CA 1
ATOM 643 C C . SER A 1 88 ? 15.783 13.865 -0.293 1.00 55.56 88 SER A C 1
ATOM 645 O O . SER A 1 88 ? 16.401 13.282 0.593 1.00 55.56 88 SER A O 1
ATOM 647 N N . GLY A 1 89 ? 15.151 13.213 -1.278 1.00 57.00 89 GLY A N 1
ATOM 648 C CA . GLY A 1 89 ? 15.035 11.749 -1.333 1.00 57.00 89 GLY A CA 1
ATOM 649 C C . GLY A 1 89 ? 14.230 11.168 -0.166 1.00 57.00 89 GLY A C 1
ATOM 650 O O . GLY A 1 89 ? 14.294 9.976 0.110 1.00 57.00 89 GLY A O 1
ATOM 651 N N . THR A 1 90 ? 13.509 12.017 0.569 1.00 66.50 90 THR A N 1
ATOM 652 C CA . THR A 1 90 ? 12.716 11.619 1.732 1.00 66.50 90 THR A CA 1
ATOM 653 C C . THR A 1 90 ? 11.323 11.230 1.258 1.00 66.50 90 THR A C 1
ATOM 655 O O . THR A 1 90 ? 10.616 12.057 0.674 1.00 66.50 90 THR A O 1
ATOM 658 N N . ALA A 1 91 ? 10.931 9.989 1.534 1.00 70.19 91 ALA A N 1
ATOM 659 C CA . ALA A 1 91 ? 9.557 9.532 1.403 1.00 70.19 91 ALA A CA 1
ATOM 660 C C . ALA A 1 91 ? 8.701 10.157 2.513 1.00 70.19 91 ALA A C 1
ATOM 662 O O . ALA A 1 91 ? 9.044 10.053 3.693 1.00 70.19 91 ALA A O 1
ATOM 663 N N . GLN A 1 92 ? 7.605 10.811 2.129 1.00 76.19 92 GLN A N 1
ATOM 664 C CA . GLN A 1 92 ? 6.591 11.309 3.054 1.00 76.19 92 GLN A CA 1
ATOM 665 C C . GLN A 1 92 ? 5.250 10.678 2.725 1.00 76.19 92 GLN A C 1
ATOM 667 O O . GLN A 1 92 ? 4.710 10.913 1.643 1.00 76.19 92 GLN A O 1
ATOM 672 N N . TRP A 1 93 ? 4.698 9.934 3.674 1.00 80.62 93 TRP A N 1
ATOM 673 C CA . TRP A 1 93 ? 3.373 9.349 3.534 1.00 80.62 93 TRP A CA 1
ATOM 674 C C . TRP A 1 93 ? 2.288 10.289 4.029 1.00 80.62 93 TRP A C 1
ATOM 676 O O . TRP A 1 93 ? 2.454 11.005 5.020 1.00 80.62 93 TRP A O 1
ATOM 686 N N . ARG A 1 94 ? 1.163 10.285 3.324 1.00 85.00 94 ARG A N 1
ATOM 687 C CA . ARG A 1 94 ? -0.008 11.098 3.637 1.00 85.00 94 ARG A CA 1
ATOM 688 C C . ARG A 1 94 ? -1.250 10.230 3.524 1.00 85.00 94 ARG A C 1
ATOM 690 O O . ARG A 1 94 ? -1.351 9.435 2.593 1.00 85.00 94 ARG A O 1
ATOM 697 N N . LEU A 1 95 ? -2.174 10.401 4.465 1.00 87.81 95 LEU A N 1
ATOM 698 C CA . LEU A 1 95 ? -3.508 9.824 4.361 1.00 87.81 95 LEU A CA 1
ATOM 699 C C . LEU A 1 95 ? -4.231 10.520 3.202 1.00 87.81 95 LEU A C 1
ATOM 701 O O . LEU A 1 95 ? -4.399 11.740 3.222 1.00 87.81 95 LEU A O 1
ATOM 705 N N . ASP A 1 96 ? -4.592 9.740 2.195 1.00 90.06 96 ASP A N 1
ATOM 706 C CA . ASP A 1 96 ? -5.281 10.179 0.981 1.00 90.06 96 ASP A CA 1
ATOM 707 C C . ASP A 1 96 ? -6.798 9.993 1.118 1.00 90.06 96 ASP A C 1
ATOM 709 O O . ASP A 1 96 ? -7.564 10.900 0.800 1.00 90.06 96 ASP A O 1
ATOM 713 N N . ASP A 1 97 ? -7.229 8.857 1.676 1.00 93.75 97 ASP A N 1
ATOM 714 C CA . ASP A 1 97 ? -8.638 8.562 1.954 1.00 93.75 97 ASP A CA 1
ATOM 715 C C . ASP A 1 97 ? -8.797 7.689 3.207 1.00 93.75 97 ASP A C 1
ATOM 717 O O . ASP A 1 97 ? -7.861 7.014 3.636 1.00 93.75 97 ASP A O 1
ATOM 721 N N . GLY A 1 98 ? -9.992 7.676 3.792 1.00 93.69 98 GLY A N 1
ATOM 722 C CA . GLY A 1 98 ? -10.328 6.759 4.872 1.00 93.69 98 GLY A CA 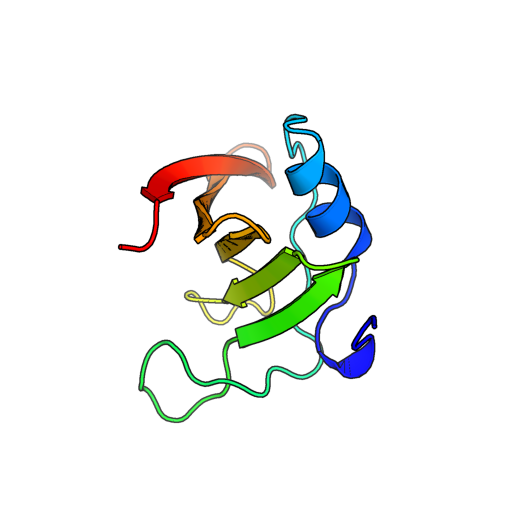1
ATOM 723 C C . GLY A 1 98 ? -11.787 6.831 5.304 1.00 93.69 98 GLY A C 1
ATOM 724 O O . GLY A 1 98 ? -12.474 7.838 5.125 1.00 93.69 98 GLY A O 1
ATOM 725 N N . GLY A 1 99 ? -12.268 5.750 5.910 1.00 94.62 99 GLY A N 1
ATOM 726 C CA . GLY A 1 99 ? -13.661 5.640 6.317 1.00 94.62 99 GLY A CA 1
ATOM 727 C C . GLY A 1 99 ? -14.023 4.272 6.876 1.00 94.62 99 GLY A C 1
ATOM 728 O O . GLY A 1 99 ? -13.184 3.565 7.429 1.00 94.62 99 GLY A O 1
ATOM 729 N N . LEU A 1 100 ? -15.299 3.913 6.735 1.00 96.56 100 LEU A N 1
ATOM 730 C CA . LEU A 1 100 ? -15.840 2.614 7.123 1.00 96.56 100 LEU A CA 1
ATOM 731 C C . LEU A 1 100 ? -16.402 1.923 5.878 1.00 96.56 100 LEU A C 1
ATOM 733 O O . LEU A 1 100 ? -17.200 2.518 5.150 1.00 96.56 100 LEU A O 1
ATOM 737 N N . LEU A 1 101 ? -15.996 0.680 5.639 1.00 89.19 101 LEU A N 1
ATOM 738 C CA . LEU A 1 101 ? -16.601 -0.184 4.633 1.00 89.19 101 LEU A CA 1
ATOM 739 C C . LEU A 1 101 ? -18.021 -0.537 5.107 1.00 89.19 101 LEU A C 1
ATOM 741 O O . LEU A 1 101 ? -18.192 -1.082 6.198 1.00 89.19 101 LEU A O 1
ATOM 745 N N . ALA A 1 102 ? -19.029 -0.154 4.321 1.00 73.56 102 ALA A N 1
ATOM 746 C CA . ALA A 1 102 ? -20.452 -0.344 4.620 1.00 73.56 102 ALA A CA 1
ATOM 747 C C . ALA A 1 102 ? -20.999 -1.688 4.119 1.00 73.56 102 ALA A C 1
ATOM 749 O O . ALA A 1 102 ? -20.501 -2.183 3.081 1.00 73.56 102 ALA A O 1
#

Sequence (102 aa):
MWTPDELGGAECLSSLADGASLELCRSELLNPTIDMTGDGVFDSGRMVEGDTVFLATDRTGDGFADTVTRIGPDGTYEVWQVSESAASGTAQWRLDDGGLLA

Foldseek 3Di:
DFPCQQKAPCVLVVVVVVVDWPKADWIFGNDADDDPVPPPDRFWDWTDDPNKIKIFGDPPPPRTGQWIWIAHPQQKIWIKGWDQPPVPRITGIDTPDIDGDD

pLDDT: mean 79.56, std 14.75, range [40.72, 96.56]

Organism: NCBI:txid616997